Protein AF-A0A2N6FIA9-F1 (afdb_monomer)

Sequence (46 aa):
MVEARLWTPEEGGAVNCGLCRFRCRILPGRRGRCGVRENREGLLYS

pLDDT: mean 82.79, std 12.96, range [39.06, 92.62]

Structure (mmCIF, N/CA/C/O backbone):
data_AF-A0A2N6FIA9-F1
#
_entry.id   AF-A0A2N6FIA9-F1
#
loop_
_atom_site.group_PDB
_atom_site.id
_atom_site.type_symbol
_atom_site.label_atom_id
_atom_site.label_alt_id
_atom_site.label_comp_id
_atom_site.label_asym_id
_atom_site.label_entity_id
_atom_site.label_seq_id
_atom_site.pdbx_PDB_ins_code
_atom_site.Cartn_x
_atom_site.Cartn_y
_atom_site.Cartn_z
_atom_site.occupancy
_atom_site.B_iso_or_equiv
_atom_site.auth_seq_id
_atom_site.auth_comp_id
_atom_site.auth_asym_id
_atom_site.auth_atom_id
_atom_site.pdbx_PDB_model_num
ATOM 1 N N . MET A 1 1 ? 16.990 -12.488 6.379 1.00 39.06 1 MET A N 1
ATOM 2 C CA . MET A 1 1 ? 15.568 -12.291 6.033 1.00 39.06 1 MET A CA 1
ATOM 3 C C . MET A 1 1 ? 15.421 -10.811 5.708 1.00 39.06 1 MET A C 1
ATOM 5 O O . MET A 1 1 ? 15.600 -10.004 6.605 1.00 39.06 1 MET A O 1
ATOM 9 N N . VAL A 1 2 ? 15.321 -10.435 4.431 1.00 47.41 2 VAL A N 1
ATOM 10 C CA . VAL A 1 2 ? 15.279 -9.015 4.035 1.00 47.41 2 VAL A CA 1
ATOM 11 C C . VAL A 1 2 ? 13.812 -8.615 4.018 1.00 47.41 2 VAL A C 1
ATOM 13 O O . VAL A 1 2 ? 13.049 -9.196 3.250 1.00 47.41 2 VAL A O 1
ATOM 16 N N . GLU A 1 3 ? 13.408 -7.688 4.887 1.00 45.88 3 GLU A N 1
ATOM 17 C CA . GLU A 1 3 ? 12.067 -7.100 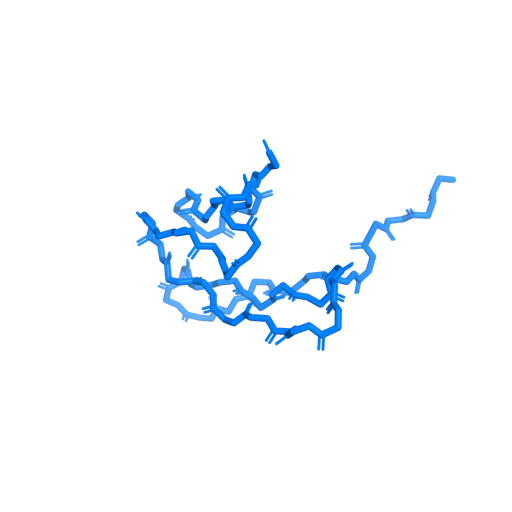4.842 1.00 45.88 3 GLU A CA 1
ATOM 18 C C . GLU A 1 3 ? 11.720 -6.713 3.403 1.00 45.88 3 GLU A C 1
ATOM 20 O O . GLU A 1 3 ? 12.550 -6.162 2.675 1.00 45.88 3 GLU A O 1
ATOM 25 N N . ALA A 1 4 ? 10.502 -7.022 2.964 1.00 50.31 4 ALA A N 1
ATOM 26 C CA . ALA A 1 4 ? 10.022 -6.626 1.650 1.00 50.31 4 ALA A CA 1
ATOM 27 C C . ALA A 1 4 ? 9.842 -5.094 1.619 1.00 50.31 4 ALA A C 1
ATOM 29 O O . ALA A 1 4 ? 8.744 -4.583 1.802 1.00 50.31 4 ALA A O 1
ATOM 30 N N . ARG A 1 5 ? 10.943 -4.366 1.372 1.00 60.66 5 ARG A N 1
ATOM 31 C CA . ARG A 1 5 ? 11.119 -2.891 1.382 1.00 60.66 5 ARG A CA 1
ATOM 32 C C . ARG A 1 5 ? 10.260 -2.108 0.384 1.00 60.66 5 ARG A C 1
ATOM 34 O O . ARG A 1 5 ? 10.454 -0.914 0.193 1.00 60.66 5 ARG A O 1
ATOM 41 N N . LEU A 1 6 ? 9.364 -2.778 -0.323 1.00 70.56 6 LEU A N 1
ATOM 42 C CA . LEU A 1 6 ? 8.642 -2.222 -1.458 1.00 70.56 6 LEU A CA 1
ATOM 43 C C . LEU A 1 6 ? 7.171 -1.984 -1.128 1.00 70.56 6 LEU A C 1
ATOM 45 O O . LEU A 1 6 ? 6.324 -2.042 -2.015 1.00 70.56 6 LEU A O 1
ATOM 49 N N . TRP A 1 7 ? 6.841 -1.711 0.129 1.00 79.50 7 TRP A N 1
ATOM 50 C CA . TRP A 1 7 ? 5.608 -1.009 0.442 1.00 79.50 7 TRP A CA 1
ATOM 51 C C . TRP A 1 7 ? 5.790 -0.120 1.668 1.00 79.50 7 TRP A C 1
ATOM 53 O O . TRP A 1 7 ? 6.528 -0.472 2.584 1.00 79.50 7 TRP A O 1
ATOM 63 N N . THR A 1 8 ? 5.140 1.038 1.663 1.00 84.38 8 THR A N 1
ATOM 64 C CA . THR A 1 8 ? 5.131 1.963 2.799 1.00 84.38 8 THR A CA 1
ATOM 65 C C . THR A 1 8 ? 3.693 2.275 3.192 1.00 84.38 8 THR A C 1
ATOM 67 O O . THR A 1 8 ? 2.886 2.589 2.310 1.00 84.38 8 THR A O 1
ATOM 70 N N . PRO A 1 9 ? 3.336 2.180 4.483 1.00 86.38 9 PRO A N 1
ATOM 71 C CA . PRO A 1 9 ? 2.064 2.705 4.956 1.00 86.38 9 PRO A CA 1
ATOM 72 C C . PRO A 1 9 ? 2.052 4.232 4.808 1.00 86.38 9 PRO A C 1
ATOM 74 O O . PRO A 1 9 ? 3.088 4.886 4.920 1.00 86.38 9 PRO A O 1
ATOM 77 N N . GLU A 1 10 ? 0.880 4.791 4.537 1.00 86.25 10 GLU A N 1
ATOM 78 C CA . GLU A 1 10 ? 0.637 6.229 4.475 1.00 8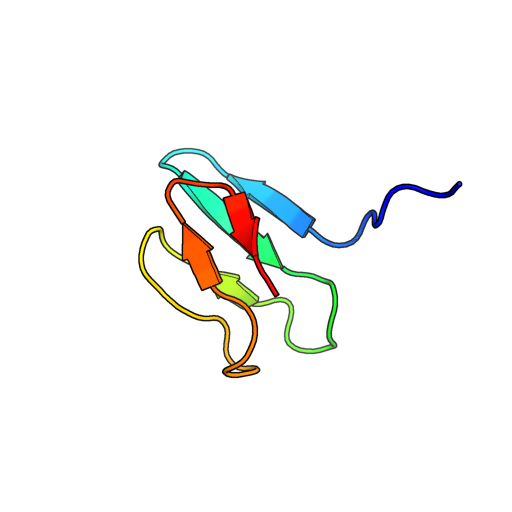6.25 10 GLU A CA 1
ATOM 79 C C . GLU A 1 10 ? -0.398 6.656 5.516 1.00 86.25 10 GLU A C 1
ATOM 81 O O . GLU A 1 10 ? -1.206 5.863 6.011 1.00 86.25 10 GLU A O 1
ATOM 86 N N . GLU A 1 11 ? -0.386 7.950 5.816 1.00 82.00 11 GLU A N 1
ATOM 87 C CA . GLU A 1 11 ? -1.344 8.573 6.718 1.00 82.00 11 GLU A CA 1
ATOM 88 C C . GLU A 1 11 ? -2.781 8.421 6.181 1.00 82.00 11 GLU A C 1
ATOM 90 O O . GLU A 1 11 ? -3.038 8.534 4.978 1.00 82.00 11 GLU A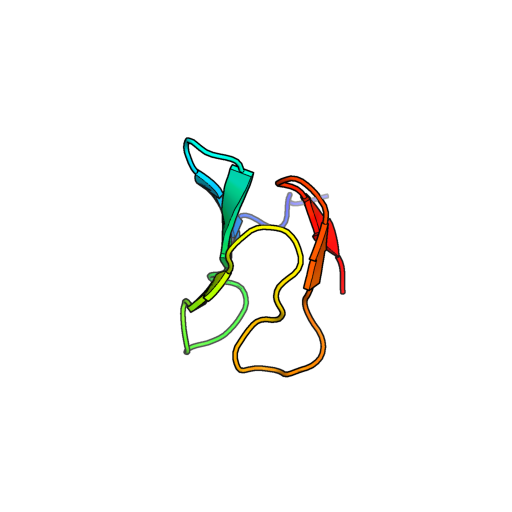 O 1
ATOM 95 N N . GLY A 1 12 ? -3.721 8.094 7.072 1.00 83.75 12 GLY A N 1
ATOM 96 C CA . GLY A 1 12 ? -5.102 7.765 6.696 1.00 83.75 12 GLY A CA 1
ATOM 97 C C . GLY A 1 12 ? -5.322 6.313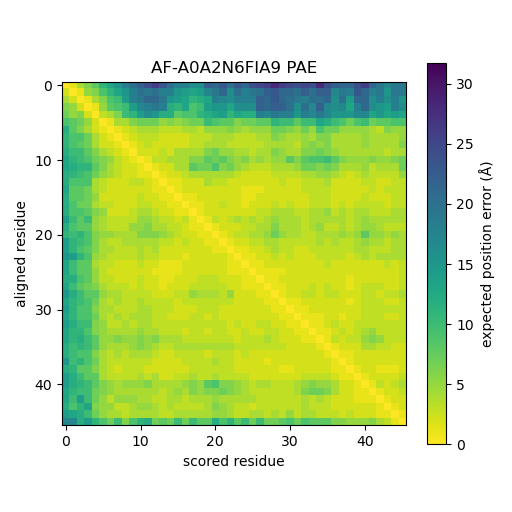 6.246 1.00 83.75 12 GLY A C 1
ATOM 98 O O . GLY A 1 12 ? -6.351 6.011 5.643 1.00 83.75 12 GLY A O 1
ATOM 99 N N . GLY A 1 13 ? -4.375 5.407 6.519 1.00 87.00 13 GLY A N 1
ATOM 100 C CA . GLY A 1 13 ? -4.545 3.967 6.296 1.00 87.00 13 GLY A CA 1
ATOM 101 C C . GLY A 1 13 ? -4.417 3.543 4.834 1.00 87.00 13 GLY A C 1
ATOM 102 O O . GLY A 1 13 ? -4.819 2.439 4.473 1.00 87.00 13 GLY A O 1
ATOM 103 N N . ALA A 1 14 ? -3.878 4.403 3.969 1.00 89.69 14 ALA A N 1
ATOM 104 C CA . ALA A 1 14 ? -3.485 4.025 2.618 1.00 89.69 14 ALA A CA 1
ATOM 105 C C . ALA A 1 14 ? -2.126 3.308 2.642 1.00 89.69 14 ALA A C 1
ATOM 107 O O . ALA A 1 14 ? -1.342 3.468 3.569 1.00 89.69 14 ALA A O 1
ATOM 108 N N . VAL A 1 15 ? -1.827 2.521 1.612 1.00 91.12 15 VAL A N 1
ATOM 109 C CA . VAL A 1 15 ? -0.520 1.869 1.457 1.00 91.12 15 VAL A CA 1
ATOM 110 C C . VAL A 1 15 ? 0.029 2.143 0.070 1.00 91.12 15 VAL A C 1
ATOM 112 O O . VAL A 1 15 ? -0.682 2.058 -0.935 1.00 91.12 15 VAL A O 1
ATOM 115 N N . ASN A 1 16 ? 1.312 2.464 -0.001 1.00 90.44 16 ASN A N 1
ATOM 116 C CA . ASN A 1 16 ? 2.021 2.684 -1.246 1.00 90.44 16 ASN A CA 1
ATOM 117 C C . ASN A 1 16 ? 2.764 1.398 -1.614 1.00 90.44 16 ASN A C 1
ATOM 119 O O . ASN A 1 16 ? 3.762 1.049 -0.993 1.00 90.44 16 ASN A O 1
ATOM 123 N N . CYS A 1 17 ? 2.244 0.638 -2.578 1.00 88.75 17 CYS A N 1
ATOM 124 C CA . CYS A 1 17 ? 2.782 -0.663 -2.959 1.00 88.75 17 CYS A CA 1
ATOM 125 C C . CYS A 1 17 ? 3.752 -0.533 -4.141 1.00 88.75 17 CYS A C 1
ATOM 127 O O . CYS A 1 17 ? 3.337 -0.459 -5.29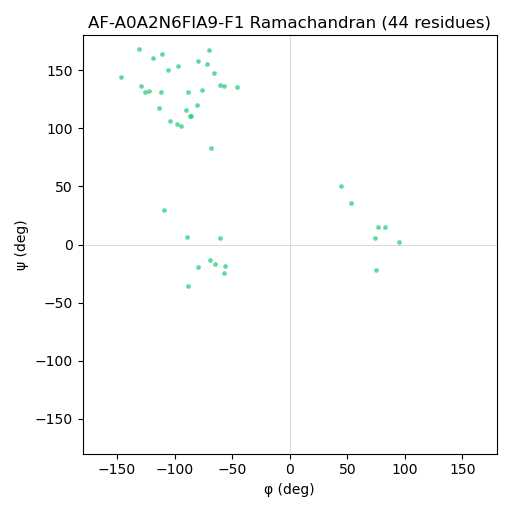5 1.00 88.75 17 CYS A O 1
ATOM 129 N N . GLY A 1 18 ? 5.051 -0.583 -3.860 1.00 87.19 18 GLY A N 1
ATOM 130 C CA . GLY A 1 18 ? 6.159 -0.627 -4.818 1.00 87.19 18 GLY A CA 1
ATOM 131 C C . GLY A 1 18 ? 6.599 -2.031 -5.257 1.00 87.19 18 GLY A C 1
ATOM 132 O O . GLY A 1 18 ? 7.593 -2.149 -5.966 1.00 87.19 18 GLY A O 1
ATOM 133 N N . LEU A 1 19 ? 5.893 -3.100 -4.858 1.00 86.00 19 LEU A N 1
ATOM 134 C CA . LEU A 1 19 ? 6.271 -4.497 -5.158 1.00 86.00 19 LEU A CA 1
ATOM 135 C C . LEU A 1 19 ? 6.222 -4.843 -6.655 1.00 86.00 19 LEU A C 1
ATOM 137 O O . LEU A 1 19 ? 6.765 -5.859 -7.078 1.00 86.00 19 LEU A O 1
ATOM 141 N N . CYS A 1 20 ? 5.551 -4.022 -7.460 1.00 85.81 20 CYS A N 1
ATOM 142 C CA . CYS A 1 20 ? 5.499 -4.152 -8.910 1.00 85.81 20 CYS A CA 1
ATOM 143 C C . CYS A 1 20 ? 5.812 -2.807 -9.576 1.00 85.81 20 CYS A C 1
ATOM 145 O O . CYS A 1 20 ? 5.765 -1.752 -8.940 1.00 85.81 20 CYS A O 1
ATOM 147 N N . ARG A 1 21 ? 6.045 -2.824 -10.895 1.00 85.94 21 ARG A N 1
ATOM 148 C CA . ARG A 1 21 ? 6.345 -1.614 -11.684 1.00 85.94 21 ARG A CA 1
ATOM 149 C C . ARG A 1 21 ? 5.287 -0.507 -11.598 1.00 85.94 21 ARG A C 1
ATOM 151 O O . ARG A 1 21 ? 5.582 0.623 -11.965 1.00 85.94 21 ARG A O 1
ATOM 158 N N . PHE A 1 22 ? 4.065 -0.828 -11.169 1.00 87.69 22 PHE A N 1
ATOM 159 C CA . PHE A 1 22 ? 2.952 0.120 -11.129 1.00 87.69 22 PHE A CA 1
ATOM 160 C C . PHE A 1 22 ? 2.980 1.056 -9.925 1.00 87.69 22 PHE A C 1
ATOM 162 O O . PHE A 1 22 ? 2.309 2.079 -9.990 1.00 87.69 22 PHE A O 1
ATOM 169 N N . ARG A 1 23 ? 3.717 0.714 -8.854 1.00 87.88 23 ARG A N 1
ATOM 170 C CA .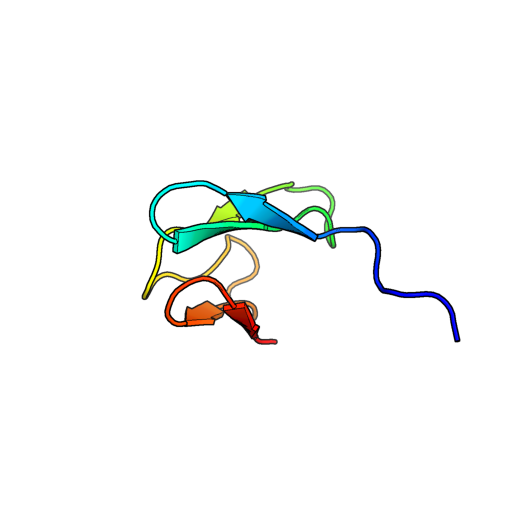 ARG A 1 23 ? 3.845 1.550 -7.646 1.00 87.88 23 ARG A CA 1
ATOM 171 C C . ARG A 1 23 ? 2.494 2.113 -7.177 1.00 87.88 23 ARG A C 1
ATOM 173 O O . ARG A 1 23 ? 2.304 3.319 -7.067 1.00 87.88 23 ARG A O 1
ATOM 180 N N . CYS A 1 24 ? 1.500 1.235 -7.042 1.00 90.06 24 CYS A N 1
ATOM 181 C CA . CYS A 1 24 ? 0.123 1.658 -6.822 1.00 90.06 24 CYS A CA 1
ATOM 182 C C . CYS A 1 24 ? -0.103 2.109 -5.376 1.00 90.06 24 CYS A C 1
ATOM 184 O O . CYS A 1 24 ? 0.208 1.374 -4.439 1.00 90.06 24 CYS A O 1
ATOM 186 N N . ARG A 1 25 ? -0.752 3.265 -5.216 1.00 91.81 25 ARG A N 1
ATOM 187 C CA . ARG A 1 25 ? -1.349 3.702 -3.952 1.00 91.81 25 ARG A CA 1
ATOM 188 C C . ARG A 1 25 ? -2.702 3.018 -3.769 1.00 91.81 25 ARG A C 1
ATOM 190 O O . ARG A 1 25 ? -3.585 3.162 -4.614 1.00 91.81 25 ARG A O 1
ATOM 197 N N . ILE A 1 26 ? -2.853 2.252 -2.697 1.00 91.88 26 ILE A N 1
ATOM 198 C CA . ILE A 1 26 ? -4.042 1.449 -2.410 1.00 91.88 26 ILE A CA 1
ATOM 199 C C . ILE A 1 26 ? -4.710 2.024 -1.165 1.00 91.88 26 ILE A C 1
ATOM 201 O O . ILE A 1 26 ? -4.118 2.045 -0.090 1.00 91.88 26 ILE A O 1
ATOM 205 N N . LEU A 1 27 ? -5.940 2.508 -1.312 1.00 91.81 27 LEU A N 1
ATOM 206 C CA . LEU A 1 27 ? -6.758 2.996 -0.198 1.00 91.81 27 LEU A CA 1
ATOM 207 C C . LEU A 1 27 ? -7.255 1.828 0.674 1.00 91.81 27 LEU A C 1
ATOM 209 O O . LEU A 1 27 ? -7.370 0.715 0.156 1.00 91.81 27 LEU A O 1
ATOM 213 N N . PRO A 1 28 ? -7.572 2.056 1.959 1.00 92.62 28 PRO A N 1
ATOM 214 C CA . PRO A 1 28 ? -8.107 1.008 2.825 1.00 92.62 28 PRO A CA 1
ATOM 215 C C . PRO A 1 28 ? -9.391 0.410 2.232 1.00 92.62 28 PRO A C 1
ATOM 217 O O . PRO A 1 28 ? -10.234 1.120 1.682 1.00 92.62 28 PRO A O 1
ATOM 220 N N . GLY A 1 29 ? -9.501 -0.916 2.275 1.00 90.38 29 GLY A N 1
ATOM 221 C CA . GLY A 1 29 ? -10.587 -1.687 1.666 1.00 90.38 29 GLY A CA 1
ATOM 222 C C . GLY A 1 29 ? -10.513 -1.804 0.139 1.00 90.38 29 GLY A C 1
ATOM 223 O O . GLY A 1 29 ? -11.442 -2.320 -0.480 1.00 90.38 29 GLY A O 1
ATOM 224 N N . ARG A 1 30 ? -9.441 -1.316 -0.503 1.00 91.81 30 ARG A N 1
ATOM 225 C CA . ARG A 1 30 ? -9.259 -1.405 -1.959 1.00 91.81 30 ARG A CA 1
ATOM 226 C C . ARG A 1 30 ? -8.128 -2.347 -2.337 1.00 91.81 30 ARG A C 1
ATOM 228 O O . ARG A 1 30 ?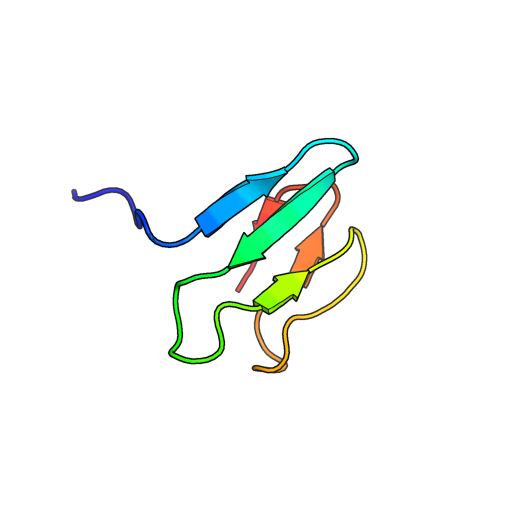 -7.262 -2.684 -1.534 1.00 91.81 30 ARG A O 1
ATOM 235 N N . ARG A 1 31 ? -8.127 -2.741 -3.612 1.00 91.25 31 ARG A N 1
ATOM 236 C CA . ARG A 1 31 ? -7.067 -3.548 -4.218 1.00 91.25 31 ARG A CA 1
ATOM 237 C C . ARG A 1 31 ? -6.182 -2.721 -5.129 1.00 91.25 31 ARG A C 1
ATOM 239 O O . ARG A 1 31 ? -6.618 -1.746 -5.741 1.00 91.25 31 ARG A O 1
ATOM 246 N N . GLY A 1 32 ? -4.923 -3.127 -5.216 1.00 90.25 32 GLY A N 1
ATOM 247 C CA . GLY A 1 32 ? -3.977 -2.563 -6.163 1.00 90.25 32 GLY A CA 1
ATOM 248 C C . GLY A 1 32 ? -4.315 -2.954 -7.595 1.00 90.25 32 GLY A C 1
ATOM 249 O O . GLY A 1 32 ? -5.063 -3.896 -7.851 1.00 90.25 32 GLY A O 1
ATOM 250 N N . ARG A 1 33 ? -3.677 -2.278 -8.555 1.00 88.94 33 ARG A N 1
ATOM 251 C CA . ARG A 1 33 ? -3.853 -2.551 -9.995 1.00 88.94 33 ARG A CA 1
ATOM 252 C C . ARG A 1 33 ? -3.542 -4.004 -10.383 1.00 88.94 33 ARG A C 1
ATOM 254 O O . ARG A 1 33 ? -4.052 -4.489 -11.381 1.00 88.94 33 ARG A O 1
ATOM 261 N N . CYS A 1 34 ? -2.714 -4.694 -9.601 1.00 89.81 34 CYS A N 1
ATOM 262 C CA . CYS A 1 34 ? -2.406 -6.108 -9.811 1.00 89.81 34 CYS A CA 1
ATOM 263 C C . CYS A 1 34 ? -3.580 -7.062 -9.526 1.00 89.81 34 CYS A C 1
ATOM 265 O O . CYS A 1 34 ? -3.476 -8.234 -9.862 1.00 89.81 34 CYS A O 1
ATOM 267 N N . GLY A 1 35 ? -4.654 -6.605 -8.873 1.00 87.69 35 GLY A N 1
ATOM 268 C CA . GLY A 1 35 ? -5.819 -7.423 -8.518 1.00 87.69 35 GLY A CA 1
ATOM 269 C C . GLY A 1 35 ? -5.605 -8.388 -7.346 1.00 87.69 35 GLY A C 1
ATOM 270 O O . GLY A 1 35 ? -6.583 -8.756 -6.705 1.00 87.69 35 GLY A O 1
ATOM 271 N N . VAL A 1 36 ? -4.354 -8.745 -7.036 1.00 89.81 36 VAL A N 1
ATOM 272 C CA . VAL A 1 36 ? -4.003 -9.682 -5.953 1.00 89.81 36 VAL A CA 1
ATOM 273 C C . VAL A 1 36 ? -3.805 -8.995 -4.602 1.00 89.81 36 VAL A C 1
ATOM 275 O O . VAL A 1 36 ? -4.208 -9.519 -3.577 1.00 89.81 36 VAL A O 1
ATOM 278 N N . ARG A 1 37 ? -3.247 -7.780 -4.584 1.00 88.69 37 ARG A N 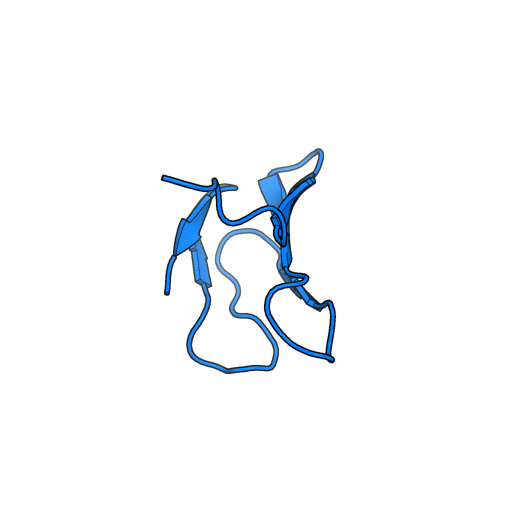1
ATOM 279 C CA . ARG A 1 37 ? -2.946 -7.085 -3.326 1.00 88.69 37 ARG A CA 1
ATOM 280 C C . ARG A 1 37 ? -4.121 -6.262 -2.836 1.00 88.69 37 ARG A C 1
ATOM 282 O O . ARG A 1 37 ? -4.632 -5.437 -3.594 1.00 88.69 37 ARG A O 1
ATOM 289 N N . GLU A 1 38 ? -4.468 -6.415 -1.568 1.00 90.88 38 GLU A N 1
ATOM 290 C CA . GLU A 1 38 ? -5.550 -5.697 -0.899 1.00 90.88 38 GLU A CA 1
ATOM 291 C C . GLU A 1 38 ? -5.006 -4.934 0.303 1.00 90.88 38 GLU A C 1
ATOM 293 O O . GLU A 1 38 ? -4.253 -5.478 1.107 1.00 90.88 38 GLU A O 1
ATOM 298 N N . ASN A 1 39 ? -5.380 -3.665 0.423 1.00 91.50 39 ASN A N 1
ATOM 299 C CA . ASN A 1 39 ? -5.135 -2.913 1.639 1.00 91.50 39 ASN A CA 1
ATOM 300 C C . ASN A 1 39 ? -6.291 -3.169 2.608 1.00 91.50 39 ASN A C 1
ATOM 302 O O . ASN A 1 39 ? -7.404 -2.699 2.370 1.00 91.50 39 ASN A O 1
ATOM 306 N N . ARG A 1 40 ? -6.032 -3.886 3.698 1.00 89.44 40 ARG A N 1
ATOM 307 C CA . ARG A 1 40 ? -6.984 -4.049 4.799 1.00 89.44 40 ARG A CA 1
ATOM 308 C C . ARG A 1 40 ? -6.525 -3.160 5.941 1.00 89.44 40 ARG A C 1
ATOM 310 O O . ARG A 1 40 ? -5.516 -3.446 6.572 1.00 89.44 40 ARG A O 1
ATOM 317 N N . GLU A 1 41 ? -7.244 -2.059 6.143 1.00 85.31 41 GLU A N 1
ATOM 318 C CA . GLU A 1 41 ? -7.041 -1.143 7.276 1.00 85.31 41 GLU A CA 1
ATOM 319 C C . GLU A 1 41 ? -5.594 -0.628 7.446 1.00 85.31 41 GLU A C 1
ATOM 321 O O . GLU A 1 41 ? -5.114 -0.438 8.558 1.00 85.31 41 GLU A O 1
ATOM 326 N N . GLY A 1 42 ? -4.878 -0.384 6.344 1.00 82.69 42 GLY A N 1
ATOM 327 C CA . GLY A 1 42 ? -3.492 0.106 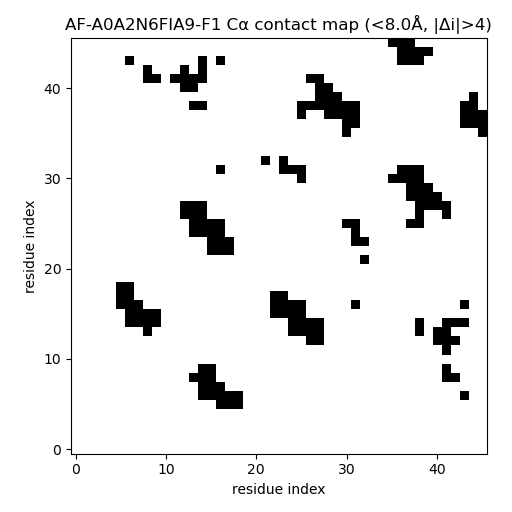6.360 1.00 82.69 42 GLY A CA 1
ATOM 328 C C . GLY A 1 42 ? -2.428 -0.986 6.256 1.00 82.69 42 GLY A C 1
ATOM 329 O O . GLY A 1 42 ? -1.236 -0.679 6.253 1.00 82.69 42 GLY A O 1
ATOM 330 N N . LEU A 1 43 ? -2.833 -2.249 6.124 1.00 81.50 43 LEU A N 1
ATOM 331 C CA . LEU A 1 43 ? -1.940 -3.386 5.936 1.00 81.50 43 LEU A CA 1
ATOM 332 C C . LEU A 1 43 ? -2.110 -3.977 4.538 1.00 81.50 43 LEU A C 1
ATOM 334 O O . LEU A 1 43 ? -3.219 -4.242 4.072 1.00 81.50 43 LEU A O 1
ATOM 338 N N . LEU A 1 44 ? -0.986 -4.191 3.858 1.00 82.56 44 LEU A N 1
ATOM 339 C CA . LEU A 1 44 ? -0.960 -4.763 2.520 1.00 82.56 44 LEU A CA 1
ATOM 340 C C . LEU A 1 44 ? -0.952 -6.297 2.595 1.00 82.56 44 LEU A C 1
ATOM 342 O O . LEU A 1 44 ? 0.056 -6.899 2.962 1.00 82.56 44 LEU A O 1
ATOM 346 N N . TYR A 1 45 ? -2.053 -6.921 2.187 1.00 80.19 45 TYR A N 1
ATOM 347 C CA . TYR A 1 45 ? -2.186 -8.370 2.026 1.00 80.19 45 TYR A CA 1
ATOM 348 C C . TYR A 1 45 ? -1.963 -8.770 0.560 1.00 80.19 45 TYR A C 1
ATOM 350 O O . TYR A 1 45 ? -2.159 -7.950 -0.344 1.00 80.19 45 TYR A O 1
ATOM 358 N N . SER A 1 46 ? -1.521 -10.011 0.323 1.00 74.00 46 SER A N 1
ATOM 359 C CA . SER A 1 46 ? -1.333 -10.598 -1.015 1.00 74.00 46 SER A CA 1
ATOM 360 C C . SER A 1 46 ? -2.399 -11.626 -1.352 1.00 74.00 46 SER A C 1
ATOM 362 O O . SER A 1 46 ? -2.974 -12.206 -0.408 1.00 74.00 46 SER A O 1
#

Radius of gyration: 9.6 Å; Cα contacts (8 Å, |Δi|>4): 91; chains: 1; bounding box: 26×21×19 Å

Mean predicted aligned error: 5.15 Å

Solvent-accessible surface area (backbone atoms only — not comparable to full-atom values): 2700 Å² total; per-residue (Å²): 135,80,76,80,83,37,53,45,72,43,89,90,29,22,31,39,37,47,79,50,98,75,51,35,74,16,47,53,76,32,57,32,91,81,70,58,34,33,18,58,80,34,41,83,44,111

Secondary structure (DSSP, 8-state):
-----SEEE-TTS-EEE-SSTT-EEE-TT-B-TTSS-EEETTEEE-

Foldseek 3Di:
DDPPPQKDFDPQLWIQGRVDPVRFTAHAQGAGPVNQWHRHRNDIDD